Protein AF-A0A354WT27-F1 (afdb_monomer_lite)

Sequence (68 aa):
MTLQNVTLVSDRRRISLSIELADSWWSRFKGLMLRKSLPEGQGLYLKKTNSIHMCFMRFPIDAIFFDT

Secondary structure (DSSP, 8-state):
-EEEEEEEEETTEEEEEEEEEE-SHHHHHHTTTT-S---TTEEEEETT-S----TT-SS---------

Radius of gyration: 12.43 Å; chains: 1; bounding box: 31×22×30 Å

Structure (mmCIF, N/CA/C/O backbone):
data_AF-A0A354WT27-F1
#
_entry.id   AF-A0A354WT27-F1
#
loop_
_atom_site.group_PDB
_atom_site.id
_atom_site.type_symbol
_atom_site.label_atom_id
_atom_site.label_alt_id
_atom_site.label_comp_id
_atom_site.label_asym_id
_atom_site.label_entity_id
_atom_site.label_seq_id
_atom_site.pdbx_PDB_ins_code
_atom_site.Cartn_x
_atom_site.Cartn_y
_atom_site.Cartn_z
_atom_site.occupancy
_atom_site.B_iso_or_equiv
_atom_site.auth_seq_id
_atom_site.auth_comp_id
_atom_site.auth_asym_id
_atom_site.auth_atom_id
_atom_site.pdbx_PDB_model_num
ATOM 1 N N . MET A 1 1 ? 3.827 10.822 3.026 1.00 57.16 1 MET A N 1
ATOM 2 C CA . MET A 1 1 ? 2.689 9.964 2.633 1.00 57.16 1 MET A CA 1
ATOM 3 C C . MET A 1 1 ? 1.612 10.880 2.102 1.00 57.16 1 MET A C 1
ATOM 5 O O . MET A 1 1 ? 1.163 11.745 2.841 1.00 57.16 1 MET A O 1
ATOM 9 N N . THR A 1 2 ? 1.277 10.752 0.824 1.00 67.31 2 THR A N 1
ATOM 10 C CA . THR A 1 2 ? 0.290 11.613 0.157 1.00 67.31 2 THR A CA 1
ATOM 11 C C . THR A 1 2 ? -0.952 10.777 -0.112 1.00 67.31 2 THR A C 1
ATOM 13 O O . THR A 1 2 ? -0.821 9.674 -0.635 1.00 67.31 2 THR A O 1
ATOM 16 N N . LEU A 1 3 ? -2.138 11.262 0.252 1.00 72.31 3 LEU A N 1
ATOM 17 C CA . LEU A 1 3 ? -3.398 10.590 -0.074 1.00 72.31 3 LEU A CA 1
ATOM 18 C C . LEU A 1 3 ? -3.777 10.909 -1.522 1.00 72.31 3 LEU A C 1
ATOM 20 O O . LEU A 1 3 ? -3.874 12.078 -1.891 1.00 72.31 3 LEU A O 1
ATOM 24 N N . GLN A 1 4 ? -3.978 9.879 -2.339 1.00 77.38 4 GLN A N 1
ATOM 25 C CA . GLN A 1 4 ? -4.490 10.001 -3.700 1.00 77.38 4 GLN A CA 1
ATOM 26 C C . GLN A 1 4 ? -5.745 9.155 -3.863 1.00 77.38 4 GLN A C 1
ATOM 28 O O . GLN A 1 4 ? -5.777 7.992 -3.484 1.00 77.38 4 GLN A O 1
ATOM 33 N N . ASN A 1 5 ? -6.784 9.722 -4.464 1.00 77.88 5 ASN A N 1
ATOM 34 C CA . ASN A 1 5 ? -7.969 8.953 -4.822 1.00 77.88 5 ASN A CA 1
ATOM 35 C C . ASN A 1 5 ? -7.730 8.291 -6.179 1.00 77.88 5 ASN A C 1
ATOM 37 O O . ASN A 1 5 ? -7.439 8.974 -7.159 1.00 77.88 5 ASN A O 1
ATOM 41 N N . VAL A 1 6 ? -7.850 6.969 -6.225 1.00 79.88 6 VAL A N 1
ATOM 42 C CA . VAL A 1 6 ? -7.687 6.164 -7.433 1.00 79.88 6 VAL A CA 1
ATOM 43 C C . VAL A 1 6 ? -9.003 5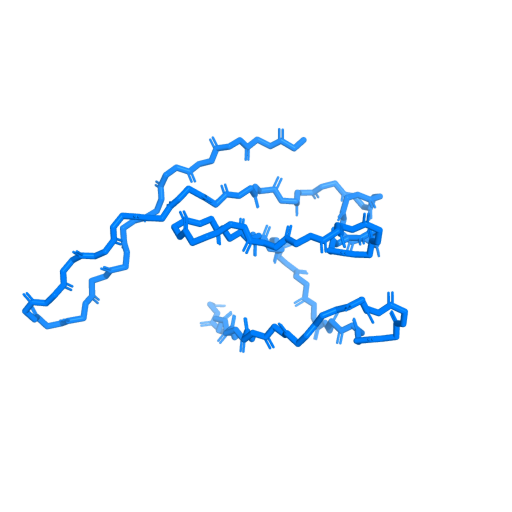.469 -7.717 1.00 79.88 6 VAL A C 1
ATOM 45 O O . VAL A 1 6 ? -9.608 4.856 -6.840 1.00 79.88 6 VAL A O 1
ATOM 48 N N . THR A 1 7 ? -9.455 5.554 -8.960 1.00 81.06 7 THR A N 1
ATOM 49 C CA . THR A 1 7 ? -10.644 4.836 -9.404 1.00 81.06 7 THR A CA 1
ATOM 50 C C . THR A 1 7 ? -10.204 3.590 -10.154 1.00 81.06 7 THR A C 1
ATOM 52 O O . THR A 1 7 ? -9.634 3.687 -11.239 1.00 81.06 7 THR A O 1
ATOM 55 N N . LEU A 1 8 ? -10.475 2.416 -9.588 1.00 79.69 8 LEU A N 1
ATOM 56 C CA . LEU A 1 8 ? -10.347 1.162 -10.318 1.00 79.69 8 LEU A CA 1
ATOM 57 C C . LEU A 1 8 ? -11.525 1.046 -11.282 1.00 79.69 8 LEU A C 1
ATOM 59 O O . LEU A 1 8 ? -12.686 1.136 -10.875 1.00 79.69 8 LEU A O 1
ATOM 63 N N . VAL A 1 9 ? -11.219 0.860 -12.562 1.00 82.69 9 VAL A N 1
ATOM 64 C CA . VAL A 1 9 ? -12.210 0.669 -13.622 1.00 82.69 9 VAL A CA 1
ATOM 65 C C . VAL A 1 9 ? -12.054 -0.749 -14.153 1.00 82.69 9 VAL A C 1
ATOM 67 O O . VAL A 1 9 ? -11.017 -1.097 -14.706 1.00 82.69 9 VAL A O 1
ATOM 70 N N . SER A 1 10 ? -13.086 -1.569 -13.977 1.00 81.06 10 SER A N 1
ATOM 71 C CA . SER A 1 10 ? -13.177 -2.908 -14.557 1.00 81.06 10 SER A CA 1
ATOM 72 C C . SER A 1 10 ? -14.454 -2.976 -15.380 1.00 81.06 10 SER A C 1
ATOM 74 O O . SER A 1 10 ? -15.536 -3.083 -14.808 1.00 81.06 10 SER A O 1
ATOM 76 N N . ASP A 1 11 ? -14.315 -2.846 -16.703 1.00 81.69 11 ASP A N 1
ATOM 77 C CA . ASP A 1 11 ? -15.368 -2.881 -17.732 1.00 81.69 11 ASP A CA 1
ATOM 78 C C . ASP A 1 11 ? -16.626 -2.036 -17.404 1.00 81.69 11 ASP A C 1
ATOM 80 O O . ASP A 1 11 ? -16.756 -0.898 -17.855 1.00 81.69 11 ASP A O 1
ATOM 84 N N . ARG A 1 12 ? -17.527 -2.538 -16.544 1.00 80.38 12 ARG A N 1
ATOM 85 C CA . ARG A 1 12 ? -18.759 -1.861 -16.085 1.00 80.38 12 ARG A CA 1
ATOM 86 C C . ARG A 1 12 ? -18.758 -1.363 -14.637 1.00 80.38 12 ARG A C 1
ATOM 88 O O . ARG A 1 12 ? -19.700 -0.684 -14.232 1.00 80.38 12 ARG A O 1
ATOM 95 N N . ARG A 1 13 ? -17.749 -1.691 -13.831 1.00 77.44 13 ARG A N 1
ATOM 96 C CA . ARG A 1 13 ? -17.657 -1.299 -12.417 1.00 77.44 13 ARG A CA 1
ATOM 97 C C . ARG A 1 13 ? -16.555 -0.268 -12.218 1.00 77.44 13 ARG A C 1
ATOM 99 O O . ARG A 1 13 ? -15.419 -0.465 -12.644 1.00 77.44 13 ARG A O 1
ATOM 106 N N . ARG A 1 14 ? -16.907 0.828 -11.545 1.00 83.12 14 ARG A N 1
ATOM 107 C CA . ARG A 1 14 ? -15.971 1.851 -11.074 1.00 83.12 14 ARG A CA 1
ATOM 108 C C . ARG A 1 14 ? -15.972 1.830 -9.557 1.00 83.12 14 ARG A C 1
ATOM 110 O O . ARG A 1 14 ? -17.032 1.972 -8.953 1.00 83.12 14 ARG A O 1
ATOM 117 N N . ILE A 1 15 ? -14.804 1.642 -8.963 1.00 83.38 15 ILE A N 1
ATOM 118 C CA . ILE A 1 15 ? -14.626 1.631 -7.513 1.00 83.38 15 ILE A CA 1
ATOM 119 C C . ILE A 1 15 ? -13.640 2.742 -7.181 1.00 83.38 15 ILE A C 1
ATOM 121 O O . ILE A 1 15 ? -12.497 2.703 -7.631 1.00 83.38 15 ILE A O 1
ATOM 125 N N . SER A 1 16 ? -14.084 3.745 -6.426 1.00 82.31 16 SER A N 1
ATOM 126 C CA . SER A 1 16 ? -13.190 4.778 -5.902 1.00 82.31 16 SER A CA 1
ATOM 127 C C . SER A 1 16 ? -12.556 4.285 -4.613 1.00 82.31 16 SER A C 1
ATOM 129 O O . SER A 1 16 ? -13.256 3.952 -3.661 1.00 82.31 16 SER A O 1
ATOM 131 N N . LEU A 1 17 ? -11.230 4.246 -4.603 1.00 83.31 17 LEU A N 1
ATOM 132 C CA . LEU A 1 17 ? -10.410 3.853 -3.470 1.00 83.31 17 LEU A CA 1
ATOM 133 C C . LEU A 1 17 ? -9.481 5.012 -3.112 1.00 83.31 17 LEU A C 1
ATOM 135 O O . LEU A 1 17 ? -8.861 5.625 -3.979 1.00 83.31 17 LEU A O 1
ATOM 139 N N . SER A 1 18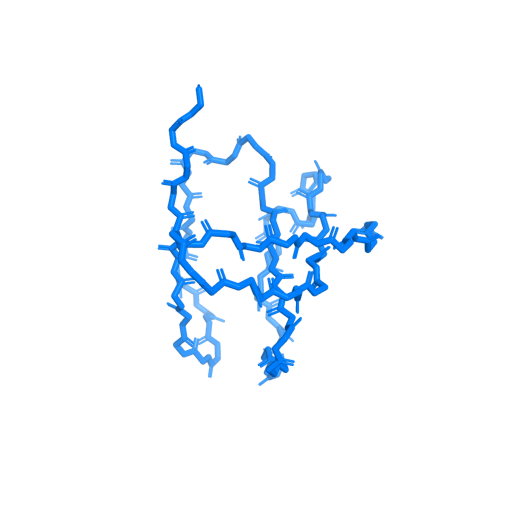 ? -9.364 5.317 -1.828 1.00 83.75 18 SER A N 1
ATOM 140 C CA . SER A 1 18 ? -8.377 6.260 -1.316 1.00 83.75 18 SER A CA 1
ATOM 141 C C . SER A 1 18 ? -7.069 5.518 -1.077 1.00 83.75 18 SER A C 1
ATOM 143 O O . SER A 1 18 ? -6.943 4.703 -0.167 1.00 83.75 18 SER A O 1
ATOM 145 N N . ILE A 1 19 ? -6.083 5.783 -1.918 1.00 84.25 19 ILE A N 1
ATOM 146 C CA . ILE A 1 19 ? -4.797 5.109 -1.894 1.00 84.25 19 ILE A CA 1
ATOM 147 C C . ILE A 1 19 ? -3.740 6.030 -1.286 1.00 84.25 19 ILE A C 1
ATOM 149 O O . ILE A 1 19 ? -3.506 7.147 -1.743 1.00 84.25 19 ILE A O 1
ATOM 153 N N . GLU A 1 20 ? -3.066 5.558 -0.245 1.00 82.75 20 GLU A N 1
ATOM 154 C CA . GLU A 1 20 ? -1.896 6.233 0.298 1.00 82.75 20 GLU A CA 1
ATOM 155 C C . GLU A 1 20 ? -0.679 5.958 -0.582 1.00 82.75 20 GLU A C 1
ATOM 157 O O . GLU A 1 20 ? -0.314 4.813 -0.841 1.00 82.75 20 GLU A O 1
ATOM 162 N N . LEU A 1 21 ? -0.014 7.018 -1.024 1.00 80.25 21 LEU A N 1
ATOM 163 C CA . LEU A 1 21 ? 1.201 6.923 -1.813 1.00 80.25 21 LEU A CA 1
ATOM 164 C C . LEU A 1 21 ? 2.418 6.875 -0.887 1.00 80.25 21 LEU A C 1
ATOM 166 O O . LEU A 1 21 ? 2.766 7.856 -0.212 1.00 80.25 21 LEU A O 1
ATOM 170 N N . ALA A 1 22 ? 3.067 5.712 -0.864 1.00 80.31 22 ALA A N 1
ATOM 171 C CA . ALA A 1 22 ? 4.346 5.494 -0.206 1.00 80.31 22 ALA A CA 1
ATOM 172 C C . ALA A 1 22 ? 5.476 5.710 -1.221 1.00 80.31 22 ALA A C 1
ATOM 174 O O . ALA A 1 22 ? 5.900 4.784 -1.913 1.00 80.31 22 ALA A O 1
ATOM 175 N N . ASP A 1 23 ? 5.951 6.953 -1.323 1.00 77.12 23 ASP A N 1
ATOM 176 C CA . ASP A 1 23 ? 7.061 7.324 -2.215 1.00 77.12 23 ASP A CA 1
ATOM 177 C C . ASP A 1 23 ? 8.438 7.225 -1.530 1.00 77.12 23 ASP A C 1
ATOM 179 O O . ASP A 1 23 ? 9.448 6.960 -2.182 1.00 77.12 23 ASP A O 1
ATOM 183 N N . SER A 1 24 ? 8.469 7.385 -0.205 1.00 78.12 24 SER A N 1
ATOM 184 C CA . SER A 1 24 ? 9.707 7.593 0.541 1.00 78.12 24 SER A CA 1
ATOM 185 C C . SER A 1 24 ? 10.312 6.262 0.978 1.00 78.12 24 SER A C 1
ATOM 187 O O . SER A 1 24 ? 9.576 5.335 1.314 1.00 78.12 24 SER A O 1
ATOM 189 N N . TRP A 1 25 ? 11.644 6.162 1.040 1.00 71.25 25 TRP A N 1
ATOM 190 C CA . TRP A 1 25 ? 12.347 4.912 1.383 1.00 71.25 25 TRP A CA 1
ATOM 191 C C . TRP A 1 25 ? 11.841 4.292 2.697 1.00 71.25 25 TRP A C 1
ATOM 193 O O . TRP A 1 25 ? 11.517 3.109 2.744 1.00 71.25 25 TRP A O 1
ATOM 203 N N . TRP A 1 26 ? 11.635 5.121 3.727 1.00 70.19 26 TRP A N 1
ATOM 204 C CA . TRP A 1 26 ? 11.090 4.685 5.016 1.00 70.19 26 TRP A CA 1
ATOM 205 C C . TRP A 1 26 ? 9.617 4.261 4.946 1.00 70.19 26 TRP A C 1
ATOM 207 O O . TRP A 1 26 ? 9.233 3.252 5.530 1.00 70.19 26 TRP A O 1
ATOM 217 N N . SER A 1 27 ? 8.779 4.990 4.200 1.00 72.75 27 SER A N 1
ATOM 218 C CA . SER A 1 27 ? 7.370 4.620 3.995 1.00 72.75 27 SER A CA 1
ATOM 219 C C . SER A 1 27 ? 7.223 3.339 3.177 1.00 72.75 27 SER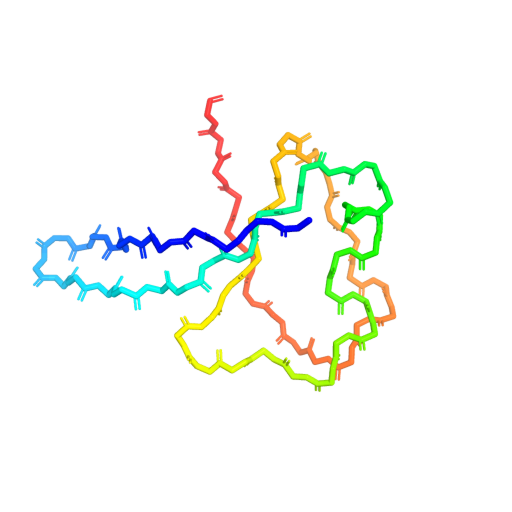 A C 1
ATOM 221 O O . SER A 1 27 ? 6.274 2.593 3.388 1.00 72.75 27 SER A O 1
ATOM 223 N N . ARG A 1 28 ? 8.165 3.062 2.273 1.00 75.56 28 ARG A N 1
ATOM 224 C CA . ARG A 1 28 ? 8.196 1.849 1.451 1.00 75.56 28 ARG A CA 1
ATOM 225 C C . ARG A 1 28 ? 8.695 0.643 2.229 1.00 75.56 28 ARG A C 1
ATOM 227 O O . ARG A 1 28 ? 8.121 -0.429 2.089 1.00 75.56 28 ARG A O 1
ATOM 234 N N . PHE A 1 29 ? 9.708 0.837 3.073 1.00 69.44 29 PHE A N 1
ATOM 235 C CA . PHE A 1 29 ? 10.186 -0.199 3.984 1.00 69.44 29 PHE A CA 1
ATOM 236 C C . PHE A 1 29 ? 9.134 -0.540 5.043 1.00 69.44 29 PHE A C 1
ATOM 238 O O . PHE A 1 29 ? 8.891 -1.710 5.307 1.00 69.44 29 PHE A O 1
ATOM 245 N N . LYS A 1 30 ? 8.462 0.476 5.602 1.00 73.00 30 LYS A N 1
ATOM 246 C CA . LYS A 1 30 ? 7.389 0.278 6.579 1.00 73.00 30 LYS A CA 1
ATOM 247 C C . LYS A 1 30 ? 6.127 -0.302 5.938 1.00 73.00 30 LYS A C 1
ATOM 249 O O . LYS A 1 30 ? 5.470 -1.120 6.562 1.00 73.00 30 LYS A O 1
ATOM 254 N N . GLY A 1 31 ? 5.770 0.105 4.719 1.00 75.00 31 GLY A N 1
ATOM 255 C CA . GLY A 1 31 ? 4.583 -0.392 4.020 1.00 75.00 31 GLY A CA 1
ATOM 256 C C . GLY A 1 31 ? 3.326 -0.376 4.904 1.00 75.00 31 GLY A C 1
ATOM 257 O O . GLY A 1 31 ? 2.998 0.640 5.520 1.00 75.00 31 GLY A O 1
ATOM 258 N N . LEU A 1 32 ? 2.655 -1.530 4.993 1.00 73.06 32 LEU A N 1
ATOM 259 C CA . LEU A 1 32 ? 1.542 -1.788 5.919 1.00 73.06 32 LEU A CA 1
ATOM 260 C C . LEU A 1 32 ? 1.989 -2.426 7.250 1.00 73.06 32 LEU A C 1
ATOM 262 O O . LEU A 1 32 ? 1.145 -2.734 8.096 1.00 73.06 32 LEU A O 1
ATOM 266 N N . MET A 1 33 ? 3.293 -2.601 7.488 1.00 66.50 33 MET A N 1
ATOM 267 C CA . MET A 1 33 ? 3.792 -3.035 8.793 1.00 66.50 33 MET A CA 1
ATOM 268 C C . MET A 1 33 ? 3.354 -2.018 9.855 1.00 66.50 33 MET A C 1
ATOM 270 O O . MET A 1 33 ? 3.461 -0.803 9.673 1.00 66.50 33 MET A O 1
ATOM 274 N N . LEU A 1 34 ? 2.847 -2.520 10.983 1.00 65.12 34 LEU A N 1
ATOM 275 C CA . LEU A 1 34 ? 2.212 -1.750 12.066 1.00 65.12 34 LEU A CA 1
ATOM 276 C C . LEU A 1 34 ? 0.836 -1.126 11.765 1.00 65.12 34 LEU A C 1
ATOM 278 O O . LEU A 1 34 ? 0.273 -0.493 12.662 1.00 65.12 34 LEU A O 1
ATOM 282 N N . ARG A 1 35 ? 0.231 -1.316 10.584 1.00 71.38 35 ARG A N 1
ATOM 283 C CA . ARG A 1 35 ? -1.197 -0.990 10.423 1.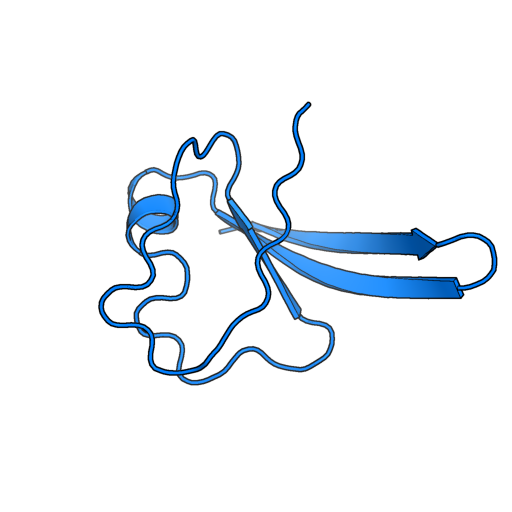00 71.38 35 ARG A CA 1
ATOM 284 C C . ARG A 1 35 ? -2.034 -2.027 11.179 1.00 71.38 35 ARG A C 1
ATOM 286 O O . ARG A 1 35 ? -1.777 -3.228 11.110 1.00 71.38 35 ARG A O 1
ATOM 293 N N . LYS A 1 36 ? -3.021 -1.555 11.950 1.00 67.94 36 LYS A N 1
ATOM 294 C CA . LYS A 1 36 ? -3.966 -2.423 12.678 1.00 67.94 36 LYS A CA 1
ATOM 295 C C . LYS A 1 36 ? -5.014 -3.038 11.749 1.00 67.94 36 LYS A C 1
ATOM 297 O O . LYS A 1 36 ? -5.421 -4.166 11.990 1.00 67.94 36 LYS A O 1
ATOM 302 N N . SER A 1 37 ? -5.417 -2.301 10.721 1.00 73.62 37 SER A N 1
ATOM 303 C CA . SER A 1 37 ? -6.342 -2.732 9.677 1.00 73.62 37 SER A CA 1
ATOM 304 C C . SER A 1 37 ? -6.201 -1.816 8.460 1.00 73.62 37 SER A C 1
ATOM 306 O O . SER A 1 37 ? -5.708 -0.686 8.577 1.00 73.62 37 SER A O 1
ATOM 308 N N . LEU A 1 38 ? -6.630 -2.312 7.302 1.00 76.12 38 LEU A N 1
ATOM 309 C CA . LEU A 1 38 ? -6.863 -1.522 6.100 1.00 76.12 38 LEU A CA 1
ATOM 310 C C . LEU A 1 38 ? -8.387 -1.348 5.963 1.00 76.12 38 LEU A C 1
ATOM 312 O O . LEU A 1 38 ? -9.079 -2.354 5.810 1.00 76.12 38 LEU A O 1
ATOM 316 N N . PRO A 1 39 ? -8.933 -0.128 6.108 1.00 75.06 39 PRO A N 1
ATOM 317 C CA . PRO A 1 39 ? -10.363 0.116 5.938 1.00 75.06 39 PRO A CA 1
ATOM 318 C C . PRO A 1 39 ? -10.827 -0.229 4.522 1.00 75.06 39 PRO A C 1
ATOM 320 O O . PRO A 1 39 ? -10.071 -0.058 3.563 1.00 75.06 39 PRO A O 1
ATOM 323 N N . GLU A 1 40 ? -12.084 -0.649 4.377 1.00 75.25 40 GLU A N 1
ATOM 324 C CA . GLU A 1 40 ? -12.689 -0.793 3.053 1.00 75.25 40 GLU A CA 1
ATOM 325 C C . GLU A 1 40 ? -12.635 0.536 2.294 1.00 75.25 40 GLU A C 1
ATOM 327 O O . GLU A 1 40 ? -12.839 1.612 2.862 1.00 75.25 40 GLU A O 1
ATOM 332 N N . GLY A 1 41 ? -12.312 0.470 1.004 1.00 79.81 41 GLY A N 1
ATOM 333 C CA . GLY A 1 41 ? -12.131 1.675 0.200 1.00 79.81 41 GLY A CA 1
ATOM 334 C C . GLY A 1 41 ? -10.772 2.357 0.390 1.00 79.81 41 GLY A C 1
ATOM 335 O O . GLY A 1 41 ? -10.561 3.400 -0.219 1.00 79.81 41 GLY A O 1
ATOM 336 N N . GLN A 1 42 ? -9.842 1.800 1.179 1.00 81.94 42 GLN A N 1
ATOM 337 C CA . GLN A 1 42 ? -8.473 2.312 1.293 1.00 81.94 42 GLN A CA 1
ATOM 338 C C . GLN A 1 42 ? -7.429 1.327 0.764 1.00 81.94 42 GLN A C 1
ATOM 340 O O . GLN A 1 42 ? -7.609 0.114 0.814 1.00 81.94 42 GLN A O 1
ATOM 345 N N . GLY A 1 43 ? -6.315 1.856 0.261 1.00 82.25 43 GLY A N 1
ATOM 346 C CA . GLY A 1 43 ? -5.202 1.067 -0.263 1.00 82.25 43 GLY A CA 1
ATOM 347 C C . GLY A 1 43 ? -3.853 1.736 -0.024 1.00 82.25 43 GLY A C 1
ATOM 348 O O . GLY A 1 43 ? -3.782 2.897 0.372 1.00 82.25 43 GLY A O 1
ATOM 349 N N . LEU A 1 44 ? -2.767 1.013 -0.290 1.00 83.50 44 LEU A N 1
ATOM 350 C CA . LEU A 1 44 ? -1.409 1.556 -0.269 1.00 83.50 44 LEU A CA 1
ATOM 351 C C . LEU A 1 44 ? -0.757 1.329 -1.633 1.00 83.50 44 LEU A C 1
ATOM 353 O O . LEU A 1 44 ? -0.657 0.193 -2.088 1.00 83.50 44 LEU A O 1
ATOM 357 N N . TYR A 1 45 ? -0.273 2.398 -2.262 1.00 83.19 45 TYR A N 1
ATOM 358 C CA . TYR A 1 45 ? 0.510 2.322 -3.490 1.00 83.19 45 TYR A CA 1
ATOM 359 C C . TYR A 1 45 ? 1.993 2.499 -3.187 1.00 83.19 45 TYR A C 1
ATOM 361 O O . TYR A 1 45 ? 2.453 3.566 -2.767 1.00 83.19 45 TYR A O 1
ATOM 369 N N . LEU A 1 46 ? 2.748 1.432 -3.431 1.00 81.06 46 LEU A N 1
ATOM 370 C CA . LEU A 1 46 ? 4.196 1.382 -3.280 1.00 81.06 46 LEU A CA 1
ATOM 371 C C . LEU A 1 46 ? 4.851 1.686 -4.632 1.00 81.06 46 LEU A C 1
ATOM 373 O O . LEU A 1 46 ? 5.011 0.811 -5.479 1.00 81.06 46 LEU A O 1
ATOM 377 N N . LYS A 1 47 ? 5.243 2.943 -4.847 1.00 76.69 47 LYS A N 1
ATOM 378 C CA . LYS A 1 47 ? 5.826 3.384 -6.124 1.00 76.69 47 LYS A CA 1
ATOM 379 C C . LYS A 1 47 ? 7.233 2.797 -6.314 1.00 76.69 47 LYS A C 1
ATOM 381 O O . LYS A 1 47 ? 8.079 3.014 -5.457 1.00 76.69 47 LYS A O 1
ATOM 386 N N . LYS A 1 48 ? 7.516 2.144 -7.456 1.00 68.62 48 LYS A N 1
ATOM 387 C CA . LYS A 1 48 ? 8.831 1.565 -7.852 1.00 68.62 48 LYS A CA 1
ATOM 388 C C . LYS A 1 48 ? 9.359 0.404 -6.985 1.00 68.62 48 LYS A C 1
ATOM 390 O O . LYS A 1 48 ? 10.574 0.286 -6.812 1.00 68.62 48 LYS A O 1
ATOM 395 N N . THR A 1 49 ? 8.507 -0.397 -6.345 1.00 67.56 49 THR A N 1
ATOM 396 C CA . THR A 1 49 ? 8.955 -1.498 -5.465 1.00 67.56 49 THR A CA 1
ATOM 397 C C . THR A 1 49 ? 9.065 -2.816 -6.234 1.00 67.56 49 THR A C 1
ATOM 399 O O . THR A 1 49 ? 8.066 -3.300 -6.742 1.00 67.56 49 THR A O 1
ATOM 402 N N . ASN A 1 50 ? 10.265 -3.413 -6.263 1.00 66.88 50 ASN A N 1
ATOM 403 C CA . ASN A 1 50 ? 10.520 -4.696 -6.942 1.00 66.88 50 ASN A CA 1
ATOM 404 C C . ASN A 1 50 ? 10.091 -5.925 -6.126 1.00 66.88 50 ASN A C 1
ATOM 406 O O . ASN A 1 50 ? 9.952 -7.010 -6.676 1.00 66.88 50 ASN A O 1
ATOM 410 N N . SER A 1 51 ? 9.928 -5.787 -4.809 1.00 69.75 51 SER A N 1
ATOM 411 C CA . SER A 1 51 ? 9.509 -6.888 -3.944 1.00 69.75 51 SER A CA 1
ATOM 412 C C . SER A 1 51 ? 8.846 -6.354 -2.681 1.00 69.75 51 SER A C 1
ATOM 414 O O . SER A 1 51 ? 9.332 -5.402 -2.066 1.00 69.75 51 SER A O 1
ATOM 416 N N . ILE A 1 52 ? 7.729 -6.968 -2.305 1.00 76.44 52 ILE A N 1
ATOM 417 C CA . ILE A 1 52 ? 7.053 -6.749 -1.027 1.00 76.44 52 ILE A CA 1
ATOM 418 C C . ILE A 1 52 ? 7.279 -7.978 -0.156 1.00 76.44 52 ILE A C 1
ATOM 420 O O . ILE A 1 52 ? 7.051 -9.110 -0.572 1.00 76.44 52 ILE A O 1
ATOM 424 N N . HIS A 1 53 ? 7.734 -7.755 1.069 1.00 79.12 53 HIS A N 1
ATOM 425 C CA . HIS A 1 53 ? 7.787 -8.802 2.076 1.00 79.12 53 HIS A CA 1
ATOM 426 C C . HIS A 1 53 ? 6.462 -8.811 2.846 1.00 79.12 53 HI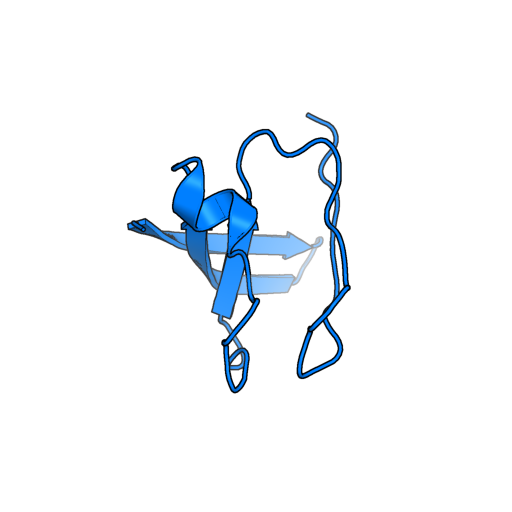S A C 1
ATOM 428 O O . HIS A 1 53 ? 5.914 -7.757 3.158 1.00 79.12 53 HIS A O 1
ATOM 434 N N . MET A 1 54 ? 5.958 -9.997 3.188 1.00 72.19 54 MET A N 1
ATOM 435 C CA . MET A 1 54 ? 4.785 -10.142 4.065 1.00 72.19 54 MET A CA 1
ATOM 436 C C . MET A 1 54 ? 5.164 -10.406 5.532 1.00 72.19 54 MET A C 1
ATOM 438 O O . MET A 1 54 ? 4.296 -10.617 6.380 1.00 72.19 54 MET A O 1
ATOM 442 N N . CYS A 1 55 ? 6.460 -10.400 5.855 1.00 68.00 55 CYS A N 1
ATOM 443 C CA . CYS A 1 55 ? 6.945 -10.591 7.219 1.00 68.00 55 CYS A CA 1
ATOM 444 C C . CYS A 1 55 ? 6.341 -9.528 8.155 1.00 68.00 55 CYS A C 1
ATOM 446 O O . CYS A 1 55 ? 6.293 -8.356 7.801 1.00 68.00 55 CYS A O 1
ATOM 448 N N . PHE A 1 56 ? 5.901 -9.924 9.355 1.00 68.88 56 PHE A N 1
ATOM 449 C CA . PHE A 1 56 ? 5.308 -9.034 10.372 1.00 68.88 56 PHE A CA 1
ATOM 450 C C . PHE A 1 56 ? 4.010 -8.303 9.975 1.00 68.88 56 PHE A C 1
ATOM 452 O O . PHE A 1 56 ? 3.637 -7.306 10.605 1.00 68.88 56 PHE A O 1
ATOM 459 N N . MET A 1 57 ? 3.275 -8.798 8.980 1.00 72.88 57 MET A N 1
ATOM 460 C CA . MET A 1 57 ? 1.921 -8.312 8.731 1.00 72.88 57 MET A CA 1
ATOM 461 C C . MET A 1 57 ? 0.931 -8.845 9.766 1.00 72.88 57 MET A C 1
ATOM 463 O O . MET A 1 57 ? 0.974 -10.004 10.168 1.00 72.88 57 MET A O 1
ATOM 467 N N . ARG A 1 58 ? 0.027 -7.968 10.210 1.00 75.75 58 ARG A N 1
ATOM 468 C CA . ARG A 1 58 ? -0.991 -8.287 11.224 1.00 75.75 58 ARG A CA 1
ATOM 469 C C . ARG A 1 58 ? -2.299 -8.808 10.624 1.00 75.75 58 ARG A C 1
ATOM 471 O O . ARG A 1 58 ? -3.156 -9.258 11.375 1.00 75.75 58 ARG A O 1
ATOM 478 N N . PHE A 1 59 ? -2.468 -8.689 9.310 1.00 80.69 59 PHE A N 1
ATOM 479 C CA . PHE A 1 59 ? -3.678 -9.052 8.581 1.00 80.69 59 PHE A CA 1
ATOM 480 C C . PHE A 1 59 ? -3.319 -9.489 7.150 1.00 80.69 59 PHE A C 1
ATOM 482 O O . PHE A 1 59 ? -2.294 -9.039 6.627 1.00 80.69 59 PHE A O 1
ATOM 489 N N . PRO A 1 60 ? -4.122 -10.373 6.529 1.00 78.31 60 PRO A N 1
ATOM 490 C CA . PRO A 1 60 ? -3.956 -10.734 5.125 1.00 78.31 60 PRO A CA 1
ATOM 491 C C . PRO A 1 60 ? -4.265 -9.528 4.232 1.00 78.31 60 PRO A C 1
ATOM 493 O O . PRO A 1 60 ? -5.188 -8.765 4.518 1.00 78.31 60 PRO A O 1
ATOM 496 N N . ILE A 1 61 ? -3.492 -9.357 3.161 1.00 82.06 61 ILE A N 1
ATOM 497 C CA . ILE A 1 61 ? -3.723 -8.315 2.155 1.00 82.06 61 ILE A CA 1
ATOM 498 C C . ILE A 1 61 ? -3.732 -8.928 0.768 1.00 82.06 61 ILE A C 1
ATOM 500 O O . ILE A 1 61 ? -2.991 -9.875 0.500 1.00 82.06 61 ILE A O 1
ATOM 504 N N . ASP A 1 62 ? -4.483 -8.296 -0.120 1.00 81.62 62 ASP A N 1
ATOM 505 C CA . ASP A 1 62 ? -4.382 -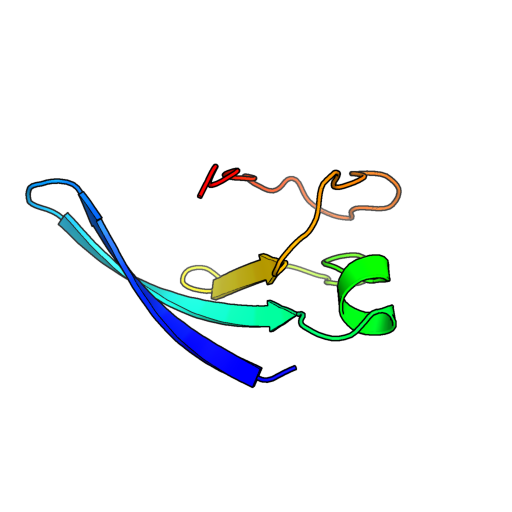8.530 -1.549 1.00 81.62 62 ASP A CA 1
ATOM 506 C C . ASP A 1 62 ? -3.341 -7.579 -2.138 1.00 81.62 62 ASP A C 1
ATOM 508 O O . ASP A 1 62 ? -3.428 -6.356 -1.995 1.00 81.62 62 ASP A O 1
ATOM 512 N N . ALA A 1 63 ? -2.329 -8.146 -2.790 1.00 80.56 63 ALA A N 1
ATOM 513 C CA . ALA A 1 63 ? -1.298 -7.387 -3.480 1.00 80.56 63 ALA A CA 1
ATOM 514 C C . ALA A 1 63 ? -1.463 -7.546 -4.990 1.00 80.56 63 ALA A C 1
ATOM 516 O O . ALA A 1 63 ? -1.425 -8.657 -5.516 1.00 80.56 63 ALA A O 1
ATOM 517 N N . ILE A 1 64 ? -1.613 -6.422 -5.687 1.00 80.88 64 ILE A N 1
ATOM 518 C CA . ILE A 1 64 ? -1.656 -6.371 -7.147 1.00 80.88 64 ILE A CA 1
ATOM 519 C C . ILE A 1 64 ? -0.365 -5.709 -7.611 1.00 80.88 64 ILE A C 1
ATOM 521 O O . ILE A 1 64 ? -0.092 -4.554 -7.277 1.00 80.88 64 ILE A O 1
ATOM 525 N N . PHE A 1 65 ? 0.435 -6.453 -8.366 1.00 79.75 65 PHE A N 1
ATOM 526 C CA . PHE A 1 65 ? 1.637 -5.930 -8.996 1.00 79.75 65 PHE A CA 1
ATOM 527 C C . PHE A 1 65 ? 1.267 -5.400 -10.373 1.00 79.75 65 PHE A C 1
ATOM 529 O O . PHE A 1 65 ? 0.795 -6.147 -11.227 1.00 79.75 65 PHE A O 1
ATOM 536 N N . PHE A 1 66 ? 1.473 -4.104 -10.571 1.00 73.88 66 PHE A N 1
ATOM 537 C CA . PHE A 1 66 ? 1.387 -3.497 -11.887 1.00 73.88 66 PHE A CA 1
ATOM 538 C C . PHE A 1 66 ? 2.786 -3.501 -12.484 1.00 73.88 66 PHE A C 1
ATOM 540 O O . PHE A 1 66 ? 3.682 -2.832 -11.967 1.00 73.88 66 PHE A O 1
ATOM 547 N N . ASP A 1 67 ? 2.962 -4.282 -13.541 1.00 68.94 67 ASP A N 1
ATOM 548 C CA . ASP A 1 67 ? 4.122 -4.156 -14.410 1.00 68.94 67 ASP A CA 1
ATOM 549 C C . ASP A 1 67 ? 3.840 -2.965 -15.331 1.00 68.94 67 ASP A C 1
ATOM 551 O O . ASP A 1 67 ? 2.817 -2.946 -16.021 1.00 68.94 67 ASP A O 1
ATOM 555 N N . THR A 1 68 ? 4.646 -1.911 -15.218 1.00 53.69 68 THR A N 1
ATOM 556 C CA . THR A 1 68 ? 4.502 -0.691 -16.032 1.00 53.69 68 THR A CA 1
ATOM 557 C C . THR A 1 68 ? 5.697 -0.549 -16.942 1.00 53.69 68 THR A C 1
ATOM 559 O O . THR A 1 68 ? 6.824 -0.707 -16.421 1.00 53.69 68 THR A O 1
#

Foldseek 3Di:
DDWDWDWDDDPPDTQIATEAEQPDPVCLVCPCQPPPDADPRYYYDDPPDPDDDCPRDPDDDDDDDDDD

pLDDT: mean 75.89, std 6.42, range [53.69, 84.25]